Protein AF-V4LG64-F1 (afdb_monomer_lite)

Sequence (160 aa):
TCWACSVVRSVQALYNISIPVVREQRELSVQHLVNNVTFDKKDGITNTKKAFNYIKNHGVCSSDQCKQQSNVVHQSSCRHGNERIYESVPDSLPSRGFHAVLLIGYGNHNGRPYWVVQNSWGSGWGFEGGFGYIYRQTKRGRRSVFTEVHYPTKKKRDRA

Secondary structure (DSSP, 8-state):
-HHHHHHHHHHHHHHHTT---GGG---B-HHHHHHHSPPPTT-HHHHHHHHHHHHHHH---BTTTSPPPTT----------TT-EE---TT----S-----EEEEEEEETTEEEEEEE-SS-TTSTBTTTEEEEE---STTSPPS-S-------PPPP--

pLDDT: mean 80.42, std 16.02, range [34.91, 95.44]

Foldseek 3Di:
DQLLVQLQVLVQCVVCVPPPDPVPRFAFDSVQLVVPQDDDQVDSPVSNVSSLVCCVVPNTDTCVVPPDDPPPQQQPQDDDDADDAAEDDLPDPPPDGDGHWHFDAWDDDPNFTWTKTFGDNFQNDYHPTGIHTYGDDPDPPDDDPDPDDDHDDDDDPDDD

Radius of gyration: 17.03 Å; chains: 1; bounding box: 44×39×47 Å

Structure (mmCIF, N/CA/C/O backbone):
data_AF-V4LG64-F1
#
_entry.id   AF-V4LG64-F1
#
loop_
_atom_site.group_PDB
_atom_site.id
_atom_site.type_symbol
_atom_site.label_atom_id
_atom_site.label_alt_id
_atom_site.label_comp_id
_atom_site.label_asym_id
_atom_site.label_entity_id
_atom_site.label_seq_id
_atom_site.pdbx_PDB_ins_code
_atom_site.Cartn_x
_atom_site.Cartn_y
_atom_site.Cartn_z
_atom_site.occupancy
_atom_site.B_iso_or_equiv
_atom_site.auth_seq_id
_atom_site.auth_comp_id
_atom_site.auth_asym_id
_atom_site.auth_atom_id
_atom_site.pdbx_PDB_model_num
ATOM 1 N N . THR A 1 1 ? 3.747 11.404 1.778 1.00 76.38 1 THR A N 1
ATOM 2 C CA . THR A 1 1 ? 3.024 10.471 2.678 1.00 76.38 1 THR A CA 1
ATOM 3 C C . THR A 1 1 ? 2.766 9.097 2.050 1.00 76.38 1 THR A C 1
ATOM 5 O O . THR A 1 1 ? 1.921 8.360 2.542 1.00 76.38 1 THR A O 1
ATOM 8 N N . CYS A 1 2 ? 3.516 8.680 1.020 1.00 84.00 2 CYS A N 1
ATOM 9 C CA . CYS A 1 2 ? 3.281 7.415 0.307 1.00 84.00 2 CYS A CA 1
ATOM 10 C C . CYS A 1 2 ? 3.348 6.160 1.201 1.00 84.00 2 CYS A C 1
ATOM 12 O O . CYS A 1 2 ? 2.562 5.230 1.014 1.00 84.00 2 CYS A O 1
ATOM 14 N N . TRP A 1 3 ? 4.221 6.174 2.215 1.00 87.25 3 TRP A N 1
ATOM 15 C CA . TRP A 1 3 ? 4.321 5.136 3.247 1.00 87.25 3 TRP A CA 1
ATOM 16 C C . TRP A 1 3 ? 2.983 4.915 3.971 1.00 87.25 3 TRP A C 1
ATOM 18 O O . TRP A 1 3 ? 2.506 3.787 4.050 1.00 87.25 3 TRP A O 1
ATOM 28 N N . ALA A 1 4 ? 2.336 5.992 4.428 1.00 87.81 4 ALA A N 1
ATOM 29 C CA . ALA A 1 4 ? 1.085 5.919 5.173 1.00 87.81 4 ALA A CA 1
ATOM 30 C C . ALA A 1 4 ? -0.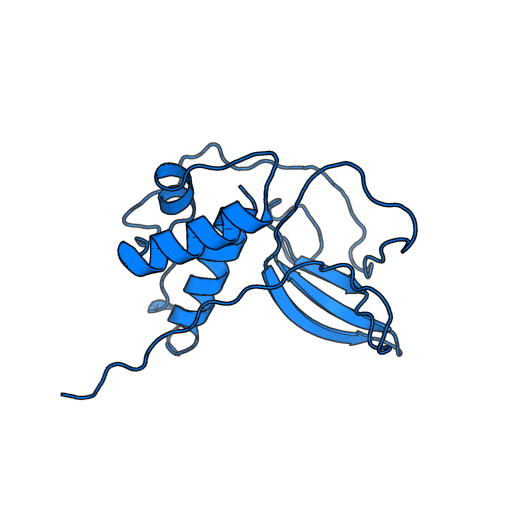062 5.450 4.274 1.00 87.81 4 ALA A C 1
ATOM 32 O O . ALA A 1 4 ? -0.824 4.572 4.666 1.00 87.81 4 ALA A O 1
ATOM 33 N N . CYS A 1 5 ? -0.140 5.975 3.043 1.00 88.75 5 CYS A N 1
ATOM 34 C CA . CYS A 1 5 ? -1.141 5.549 2.066 1.00 88.75 5 CYS A CA 1
ATOM 35 C C . CYS A 1 5 ? -1.046 4.047 1.778 1.00 88.75 5 CYS A C 1
ATOM 37 O O . CYS A 1 5 ? -2.057 3.353 1.815 1.00 88.75 5 CYS A O 1
ATOM 39 N N . SER A 1 6 ? 0.162 3.543 1.510 1.00 90.94 6 SER A N 1
ATOM 40 C CA . SER A 1 6 ? 0.373 2.135 1.154 1.00 90.94 6 SER A CA 1
ATOM 41 C C . SER A 1 6 ? 0.047 1.206 2.324 1.00 90.94 6 SER A C 1
ATOM 43 O O . SER A 1 6 ? -0.668 0.221 2.148 1.00 90.94 6 SER A O 1
ATOM 45 N N . VAL A 1 7 ? 0.494 1.552 3.537 1.00 92.94 7 VAL A N 1
ATOM 46 C CA . VAL A 1 7 ? 0.213 0.759 4.741 1.00 92.94 7 VAL A CA 1
ATOM 47 C C . VAL A 1 7 ? -1.281 0.747 5.056 1.00 92.94 7 VAL A C 1
ATOM 49 O O . VAL A 1 7 ? -1.865 -0.331 5.154 1.00 92.94 7 VAL A O 1
ATOM 52 N N . VAL A 1 8 ? -1.926 1.913 5.154 1.00 92.50 8 VAL A N 1
ATOM 53 C CA . VAL A 1 8 ? -3.353 1.998 5.509 1.00 92.50 8 VAL A CA 1
ATOM 54 C C . VAL A 1 8 ? -4.224 1.299 4.473 1.00 92.50 8 VAL A C 1
ATOM 56 O O . VAL A 1 8 ? -5.083 0.509 4.855 1.00 92.50 8 VAL A O 1
ATOM 59 N N . ARG A 1 9 ? -3.963 1.490 3.173 1.00 92.69 9 ARG A N 1
ATOM 60 C CA . ARG A 1 9 ? -4.733 0.812 2.119 1.00 92.69 9 ARG A CA 1
ATOM 61 C C . ARG A 1 9 ? -4.527 -0.701 2.120 1.00 92.69 9 ARG A C 1
ATOM 63 O O . ARG A 1 9 ? -5.485 -1.427 1.887 1.00 92.69 9 ARG A O 1
ATOM 70 N N . SER A 1 10 ? -3.327 -1.194 2.443 1.00 94.81 10 SER A N 1
ATOM 71 C CA . SER A 1 10 ? -3.103 -2.642 2.589 1.00 94.81 10 SER A CA 1
ATOM 72 C C . SER A 1 10 ? -3.900 -3.238 3.758 1.00 94.81 10 SER A C 1
ATOM 74 O O . SER A 1 10 ? -4.485 -4.314 3.632 1.00 94.81 10 SER A O 1
ATOM 76 N N . VAL A 1 11 ? -3.983 -2.518 4.884 1.00 94.56 11 VAL A N 1
ATOM 77 C CA . VAL A 1 11 ? -4.773 -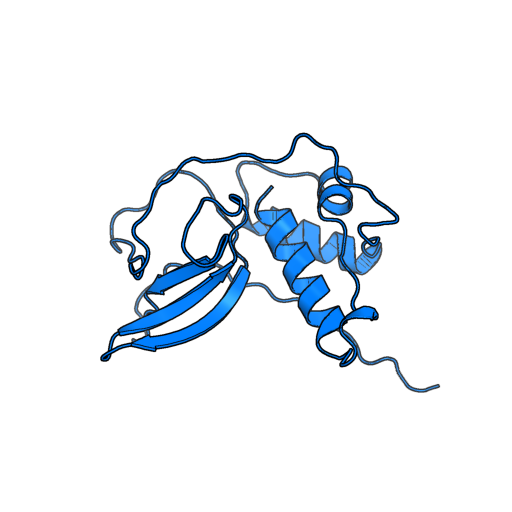2.925 6.055 1.00 94.56 11 VAL A CA 1
ATOM 78 C C . VAL A 1 11 ? -6.266 -2.845 5.751 1.00 94.56 11 VAL A C 1
ATOM 80 O O . VAL A 1 11 ? -7.002 -3.766 6.094 1.00 94.56 11 VAL A O 1
ATOM 83 N N . GLN A 1 12 ? -6.705 -1.792 5.061 1.00 94.06 12 GLN A N 1
ATOM 84 C CA . GLN A 1 12 ? -8.080 -1.635 4.600 1.00 94.06 12 GLN A CA 1
ATOM 85 C C . GLN A 1 12 ? -8.491 -2.777 3.675 1.00 94.06 12 GLN A C 1
ATOM 87 O O . GLN A 1 12 ? -9.539 -3.379 3.888 1.00 94.06 12 GLN A O 1
ATOM 92 N N . ALA A 1 13 ? -7.654 -3.116 2.692 1.00 93.31 13 ALA A N 1
ATOM 93 C CA . ALA A 1 13 ? -7.902 -4.234 1.792 1.00 93.31 13 ALA A CA 1
ATOM 94 C C . ALA A 1 13 ? -8.057 -5.540 2.581 1.00 93.31 13 ALA A C 1
ATOM 96 O O . ALA A 1 13 ? -9.054 -6.233 2.420 1.00 93.31 13 ALA A O 1
ATOM 97 N N . LEU A 1 14 ? -7.137 -5.836 3.505 1.00 93.56 14 LEU A N 1
ATOM 98 C CA . LEU A 1 14 ? -7.227 -7.022 4.360 1.00 93.56 14 LEU A CA 1
ATOM 99 C C . LEU A 1 14 ? -8.466 -7.023 5.270 1.00 93.56 14 LEU A C 1
ATOM 101 O O . LEU A 1 14 ? -9.011 -8.082 5.577 1.00 93.56 14 LEU A O 1
ATOM 105 N N . TYR A 1 15 ? -8.903 -5.860 5.745 1.00 91.12 15 TYR A N 1
ATOM 106 C CA . TYR A 1 15 ? -10.104 -5.745 6.566 1.00 91.12 15 TYR A CA 1
ATOM 107 C C . TYR A 1 15 ? -11.373 -5.990 5.736 1.00 91.12 15 TYR A C 1
ATOM 109 O O . TYR A 1 15 ? -12.235 -6.768 6.147 1.00 91.12 15 TYR A O 1
ATOM 117 N N . ASN A 1 16 ? -11.445 -5.379 4.552 1.00 93.81 16 ASN A N 1
ATOM 118 C CA . ASN A 1 16 ? -12.603 -5.415 3.664 1.00 93.81 16 ASN A CA 1
ATOM 119 C C . ASN A 1 16 ? -12.695 -6.701 2.829 1.00 93.81 16 ASN A C 1
ATOM 121 O O . ASN A 1 16 ? -13.791 -7.038 2.397 1.00 93.81 16 ASN A O 1
ATOM 125 N N . ILE A 1 17 ? -11.604 -7.455 2.632 1.00 91.31 17 ILE A N 1
ATOM 126 C CA . ILE A 1 17 ? -11.604 -8.667 1.786 1.00 91.31 17 ILE A CA 1
ATOM 127 C C . ILE A 1 17 ? -12.589 -9.739 2.272 1.00 91.31 17 ILE A C 1
ATOM 129 O O . ILE A 1 17 ? -13.078 -10.537 1.481 1.00 91.31 17 ILE A O 1
ATOM 133 N N . SER A 1 18 ? -12.899 -9.755 3.572 1.00 87.38 18 SER A N 1
ATOM 134 C CA . SER A 1 18 ? -13.887 -10.664 4.162 1.00 87.38 18 SER A CA 1
ATOM 135 C C . SER A 1 18 ? -15.310 -10.091 4.218 1.00 87.38 18 SER A C 1
ATOM 137 O O . SER A 1 18 ? -16.190 -10.751 4.761 1.00 87.38 18 SER A O 1
ATOM 139 N N . ILE A 1 19 ? -15.535 -8.865 3.733 1.00 90.94 19 ILE A N 1
ATOM 140 C CA . ILE A 1 19 ? -16.817 -8.151 3.799 1.00 90.94 19 ILE A CA 1
ATOM 141 C C . ILE A 1 19 ? -17.404 -8.078 2.380 1.00 90.94 19 ILE A C 1
ATOM 143 O O . ILE A 1 19 ? -16.969 -7.243 1.579 1.00 90.94 19 ILE A O 1
ATOM 147 N N . PRO A 1 20 ? -18.383 -8.939 2.043 1.00 90.94 20 PRO A N 1
ATOM 148 C CA . PRO A 1 20 ? -18.912 -9.030 0.682 1.00 90.94 20 PRO A CA 1
ATOM 149 C C . PRO A 1 20 ? -19.797 -7.834 0.305 1.00 90.94 20 PRO A C 1
ATOM 151 O O . PRO A 1 20 ? -19.925 -7.496 -0.868 1.00 90.94 20 PRO A O 1
ATOM 154 N N . VAL A 1 21 ? -20.410 -7.179 1.293 1.00 92.75 21 VAL A N 1
ATOM 155 C CA . VAL A 1 21 ? -21.325 -6.058 1.075 1.00 92.75 21 VAL A CA 1
ATOM 156 C C . VAL A 1 21 ? -20.527 -4.752 1.022 1.00 92.75 21 VAL A C 1
ATOM 158 O O . VAL A 1 21 ? -20.053 -4.265 2.043 1.00 92.75 21 VAL A O 1
ATOM 161 N N . VAL A 1 22 ? -20.405 -4.150 -0.166 1.00 89.19 22 VAL A N 1
ATOM 162 C CA . VAL A 1 22 ? -19.572 -2.947 -0.400 1.00 89.19 22 VAL A CA 1
ATOM 163 C C . VAL A 1 22 ? -19.935 -1.783 0.527 1.00 89.19 22 VAL A C 1
ATOM 165 O O . VAL A 1 22 ? -19.049 -1.150 1.085 1.00 89.19 22 VAL A O 1
ATOM 168 N N . ARG A 1 23 ? -21.228 -1.528 0.769 1.00 89.44 23 ARG A N 1
ATOM 169 C CA . ARG A 1 23 ? -21.678 -0.459 1.688 1.00 89.44 23 ARG A CA 1
ATOM 170 C C . ARG A 1 23 ? -21.272 -0.676 3.155 1.00 89.44 23 ARG A C 1
ATOM 172 O O . ARG A 1 23 ? -21.360 0.252 3.949 1.00 89.44 23 ARG A O 1
ATOM 179 N N . GLU A 1 24 ? -20.878 -1.895 3.523 1.00 90.31 24 GLU A N 1
ATOM 180 C CA . GLU A 1 24 ? -20.395 -2.242 4.867 1.00 90.31 24 GLU A CA 1
ATOM 181 C C . GLU A 1 24 ? -18.865 -2.194 4.962 1.00 90.31 24 GLU A C 1
ATOM 183 O O . GLU A 1 24 ? -18.312 -2.233 6.065 1.00 90.31 24 GLU A O 1
ATOM 188 N N . GLN A 1 25 ? -18.174 -2.085 3.823 1.00 91.94 25 GLN A N 1
ATOM 189 C CA . GLN A 1 25 ? -16.735 -1.874 3.797 1.00 91.94 25 GLN A CA 1
ATOM 190 C C . GLN A 1 25 ? -16.391 -0.517 4.410 1.00 91.94 25 GLN A C 1
ATOM 192 O O . GLN A 1 25 ? -17.146 0.453 4.328 1.00 91.94 25 GLN A O 1
ATOM 197 N N . ARG A 1 26 ? -15.233 -0.457 5.066 1.00 91.25 26 ARG A N 1
ATOM 198 C CA . ARG A 1 26 ? -14.782 0.738 5.780 1.00 91.25 26 ARG A CA 1
ATOM 199 C C . ARG A 1 26 ? -13.626 1.391 5.044 1.00 91.25 26 ARG A C 1
ATOM 201 O O . ARG A 1 26 ? -12.704 0.705 4.603 1.00 91.25 26 ARG A O 1
ATOM 208 N N . GLU A 1 27 ? -13.674 2.715 4.970 1.00 91.56 27 GLU A N 1
ATOM 209 C CA . GLU A 1 27 ? -12.545 3.543 4.556 1.00 91.56 27 GLU A CA 1
ATOM 210 C C . GLU A 1 27 ? -11.733 3.916 5.801 1.00 91.56 27 GLU A C 1
ATOM 212 O O . GLU A 1 27 ? -12.289 4.410 6.785 1.00 91.56 27 GLU A O 1
ATOM 217 N N . LEU A 1 28 ? -10.425 3.671 5.777 1.00 91.00 28 LEU A N 1
ATOM 218 C CA . LEU A 1 28 ? -9.511 3.920 6.889 1.00 91.00 28 LEU A CA 1
ATOM 219 C C . LEU A 1 28 ? -8.747 5.231 6.692 1.00 91.00 28 LEU A C 1
ATOM 221 O O . LEU A 1 28 ? -8.324 5.575 5.587 1.00 91.00 28 LEU A O 1
ATOM 225 N N . SER A 1 29 ? -8.516 5.957 7.786 1.00 90.00 29 SER A N 1
ATOM 226 C CA . SER A 1 29 ? -7.881 7.270 7.722 1.00 90.00 29 SER A CA 1
ATOM 227 C C . SER A 1 29 ? -6.365 7.173 7.562 1.00 90.00 29 SER A C 1
ATOM 229 O O . SER A 1 29 ? -5.633 6.804 8.483 1.00 90.00 29 SER A O 1
ATOM 231 N N . VAL A 1 30 ? -5.866 7.607 6.403 1.00 89.50 30 VAL A N 1
ATOM 232 C CA . VAL A 1 30 ? -4.427 7.840 6.188 1.00 89.50 30 VAL A CA 1
ATOM 233 C C . VAL A 1 30 ? -3.901 8.933 7.122 1.00 89.50 30 VAL A C 1
ATOM 235 O O . VAL A 1 30 ? -2.797 8.813 7.654 1.00 89.50 30 VAL A O 1
ATOM 238 N N . GLN A 1 31 ? -4.692 9.988 7.347 1.00 85.38 31 GLN A N 1
ATOM 239 C CA . GLN A 1 31 ? -4.278 11.137 8.152 1.00 85.38 31 GLN A CA 1
ATOM 240 C C . GLN A 1 31 ? -4.015 10.747 9.607 1.00 85.38 31 GLN A C 1
ATOM 242 O O . GLN A 1 31 ? -3.076 11.253 10.215 1.00 85.38 31 GLN A O 1
ATOM 247 N N . HIS A 1 32 ? -4.790 9.807 10.148 1.00 88.50 32 HIS A N 1
ATOM 248 C CA . HIS A 1 32 ? -4.565 9.297 11.495 1.00 88.50 32 HIS A CA 1
ATOM 249 C C . HIS A 1 32 ? -3.152 8.742 11.675 1.00 88.50 32 HIS A C 1
ATOM 251 O O . HIS A 1 32 ? -2.474 9.064 12.648 1.00 88.50 32 HIS A O 1
ATOM 257 N N . LEU A 1 33 ? -2.681 7.959 10.706 1.00 89.50 33 LEU A N 1
ATOM 258 C CA . LEU A 1 33 ? -1.341 7.396 10.751 1.00 89.50 33 LEU A CA 1
ATOM 259 C C . LEU A 1 33 ? -0.267 8.477 10.554 1.00 89.50 33 LEU A C 1
ATOM 261 O O . LEU A 1 33 ? 0.746 8.458 11.247 1.00 89.50 33 LEU A O 1
ATOM 265 N N . VAL A 1 34 ? -0.504 9.443 9.658 1.00 88.19 34 VAL A N 1
ATOM 266 C CA . VAL A 1 34 ? 0.390 10.599 9.446 1.00 88.19 34 VAL A CA 1
ATOM 267 C C . VAL A 1 34 ? 0.564 11.422 10.725 1.00 88.19 34 VAL A C 1
ATOM 269 O O . VAL A 1 34 ? 1.671 11.871 11.003 1.00 88.19 34 VAL A O 1
ATOM 272 N N . ASN A 1 35 ? -0.501 11.591 11.510 1.00 87.62 35 ASN A N 1
ATOM 273 C CA . ASN A 1 35 ? -0.465 12.369 12.748 1.00 87.62 35 ASN A CA 1
ATOM 274 C C . ASN A 1 35 ? 0.259 11.648 13.892 1.00 87.62 35 ASN A C 1
ATOM 276 O O . ASN A 1 35 ? 0.813 12.309 14.764 1.00 87.62 35 ASN A O 1
ATOM 280 N N . ASN A 1 36 ? 0.243 10.312 13.908 1.00 90.81 36 ASN A N 1
ATOM 281 C CA . ASN A 1 36 ? 0.680 9.532 15.069 1.00 90.81 36 ASN A CA 1
ATOM 282 C C . ASN A 1 36 ? 1.983 8.747 14.868 1.00 90.81 36 ASN A C 1
ATOM 284 O O . ASN A 1 36 ? 2.526 8.209 15.831 1.00 90.81 36 ASN A O 1
ATOM 288 N N . VAL A 1 37 ? 2.503 8.655 13.641 1.00 90.69 37 VAL A N 1
ATOM 289 C CA . VAL A 1 37 ? 3.751 7.936 13.356 1.00 90.69 37 VAL A CA 1
ATOM 290 C C . VAL A 1 37 ? 4.808 8.900 12.843 1.00 90.69 37 VAL A C 1
ATOM 292 O O . VAL A 1 37 ? 4.663 9.521 11.791 1.00 90.69 37 VAL A O 1
ATOM 295 N N . THR A 1 38 ? 5.917 8.982 13.576 1.00 89.06 38 THR A N 1
ATOM 296 C CA . THR A 1 38 ? 7.070 9.797 13.192 1.00 89.06 38 THR A CA 1
ATOM 297 C C . THR A 1 38 ? 7.709 9.264 11.912 1.00 89.06 38 THR A C 1
ATOM 299 O O . THR A 1 38 ? 8.101 8.097 11.834 1.00 89.06 38 THR A O 1
ATOM 302 N N . PHE A 1 39 ? 7.857 10.148 10.926 1.00 82.62 39 PHE A N 1
ATOM 303 C CA . PHE A 1 39 ? 8.433 9.846 9.621 1.00 82.62 39 PHE A CA 1
ATOM 304 C C . PHE A 1 39 ? 9.892 10.301 9.525 1.00 82.62 39 PHE A C 1
ATOM 306 O O . PHE A 1 39 ? 10.197 11.473 9.744 1.00 82.62 39 PHE A O 1
ATOM 313 N N . ASP A 1 40 ? 10.777 9.392 9.120 1.00 84.62 40 ASP A N 1
ATOM 314 C CA . ASP A 1 40 ? 12.165 9.699 8.774 1.00 84.62 40 ASP A CA 1
ATOM 315 C C . ASP A 1 40 ? 12.339 9.814 7.251 1.00 84.62 40 ASP A C 1
ATOM 317 O O . ASP A 1 40 ? 12.174 8.843 6.515 1.00 84.62 40 ASP A O 1
ATOM 321 N N . LYS A 1 41 ? 12.726 10.991 6.752 1.00 78.50 41 LYS A N 1
ATOM 322 C CA . LYS A 1 41 ? 12.935 11.230 5.312 1.00 78.50 41 LYS A CA 1
ATOM 323 C C . LYS A 1 41 ? 14.043 10.363 4.695 1.00 78.50 41 LYS A C 1
ATOM 325 O O . LYS A 1 41 ? 14.068 10.229 3.473 1.00 78.50 41 LYS A O 1
ATOM 330 N N . LYS A 1 42 ? 14.952 9.808 5.501 1.00 80.31 42 LYS A N 1
ATOM 331 C CA . LYS A 1 42 ? 16.102 9.015 5.042 1.00 80.31 42 LYS A CA 1
ATOM 332 C C . LYS A 1 42 ? 15.840 7.507 5.039 1.00 80.31 42 LYS A C 1
ATOM 334 O O . LYS A 1 42 ? 16.559 6.789 4.353 1.00 80.31 42 LYS A O 1
ATOM 339 N N . ASP A 1 43 ? 14.811 7.032 5.742 1.00 82.06 43 ASP A N 1
ATOM 340 C CA . ASP A 1 43 ? 14.578 5.597 5.948 1.00 82.06 43 ASP A CA 1
ATOM 341 C C . ASP A 1 43 ? 13.115 5.187 5.706 1.00 82.06 43 ASP A C 1
ATOM 343 O O . ASP A 1 43 ? 12.298 5.037 6.618 1.00 82.06 43 ASP A O 1
ATOM 347 N N . GLY A 1 44 ? 12.772 4.975 4.433 1.00 76.00 44 GLY A N 1
ATOM 348 C CA . GLY A 1 44 ? 11.427 4.552 4.034 1.00 76.00 44 GLY A CA 1
ATOM 349 C C . GLY A 1 44 ? 11.035 3.151 4.520 1.00 76.00 44 GLY A C 1
ATOM 350 O O . GLY A 1 44 ? 9.855 2.904 4.790 1.00 76.00 44 GLY A O 1
ATOM 351 N N . ILE A 1 45 ? 12.007 2.246 4.666 1.00 81.31 45 ILE A N 1
ATOM 352 C CA . ILE A 1 45 ? 11.766 0.854 5.070 1.00 81.31 45 ILE A CA 1
ATOM 353 C C . ILE A 1 45 ? 11.344 0.823 6.538 1.00 81.31 45 ILE A C 1
ATOM 355 O O . ILE A 1 45 ? 10.292 0.275 6.884 1.00 81.31 45 ILE A O 1
ATOM 359 N N . THR A 1 46 ? 12.110 1.477 7.411 1.00 86.44 46 THR A N 1
ATOM 360 C CA . THR A 1 46 ? 11.788 1.548 8.838 1.00 86.44 46 THR A CA 1
ATOM 361 C C . THR A 1 46 ? 10.487 2.305 9.081 1.00 86.44 46 THR A C 1
ATOM 363 O O . THR A 1 46 ? 9.710 1.900 9.946 1.00 86.44 46 THR A O 1
ATOM 366 N N . ASN A 1 47 ? 10.171 3.339 8.293 1.00 85.94 47 ASN A N 1
ATOM 367 C CA . ASN A 1 47 ? 8.875 4.022 8.392 1.00 85.94 47 ASN A CA 1
ATOM 368 C C . ASN A 1 47 ? 7.690 3.082 8.144 1.00 85.94 47 ASN A C 1
ATOM 370 O O . ASN A 1 47 ? 6.703 3.125 8.877 1.00 85.94 47 ASN A O 1
ATOM 374 N N . THR A 1 48 ? 7.798 2.197 7.150 1.00 87.06 48 THR A N 1
ATOM 375 C CA . THR A 1 48 ? 6.756 1.203 6.851 1.00 87.06 48 THR A CA 1
ATOM 376 C C . THR A 1 48 ? 6.578 0.227 8.019 1.00 87.06 48 THR A C 1
ATOM 378 O O . THR A 1 48 ? 5.454 -0.061 8.431 1.00 87.06 48 THR A O 1
ATOM 381 N N . LYS A 1 49 ? 7.681 -0.221 8.633 1.00 90.19 49 LYS A N 1
ATOM 382 C CA . LYS A 1 49 ? 7.646 -1.088 9.825 1.00 90.19 49 LYS A CA 1
ATOM 383 C C . LYS A 1 49 ? 7.034 -0.383 11.040 1.00 90.19 49 LYS A C 1
ATOM 385 O O . LYS A 1 49 ? 6.184 -0.965 11.713 1.00 90.19 49 LYS A O 1
ATOM 390 N N . LYS A 1 50 ? 7.418 0.873 11.301 1.00 92.88 50 LYS A N 1
ATOM 391 C CA . LYS A 1 50 ? 6.845 1.710 12.372 1.00 92.88 50 LYS A CA 1
ATOM 392 C C . LYS A 1 50 ? 5.336 1.858 12.207 1.00 92.88 50 LYS A C 1
ATOM 394 O O . LYS A 1 50 ? 4.601 1.678 13.171 1.00 92.88 50 LYS A O 1
ATOM 399 N N . ALA A 1 51 ? 4.882 2.108 10.982 1.00 93.00 51 ALA A N 1
ATOM 400 C CA . ALA A 1 51 ? 3.470 2.220 10.649 1.00 93.00 51 ALA A CA 1
ATOM 401 C C . ALA A 1 51 ? 2.682 0.934 10.946 1.00 93.00 51 ALA A C 1
ATOM 403 O O . ALA A 1 51 ? 1.671 0.987 11.647 1.00 93.00 51 ALA A O 1
ATOM 404 N N . PHE A 1 52 ? 3.157 -0.227 10.481 1.00 94.88 52 PHE A N 1
ATOM 405 C CA . PHE A 1 52 ? 2.509 -1.504 10.799 1.00 94.88 52 PHE A CA 1
ATOM 406 C C . PHE A 1 52 ? 2.504 -1.794 12.304 1.00 94.88 52 PHE A C 1
ATOM 408 O O . PHE A 1 52 ? 1.489 -2.243 12.835 1.00 94.88 52 PHE A O 1
ATOM 415 N N . ASN A 1 53 ? 3.607 -1.512 13.005 1.00 94.88 53 ASN A N 1
ATOM 416 C CA . ASN A 1 53 ? 3.683 -1.708 14.451 1.00 94.88 53 ASN A CA 1
ATOM 417 C C . ASN A 1 53 ? 2.723 -0.779 15.210 1.00 94.88 53 ASN A C 1
ATOM 419 O O . ASN A 1 53 ? 2.073 -1.208 16.159 1.00 94.88 53 ASN A O 1
ATOM 423 N N . TYR A 1 54 ? 2.584 0.472 14.770 1.00 95.44 54 TYR A N 1
ATOM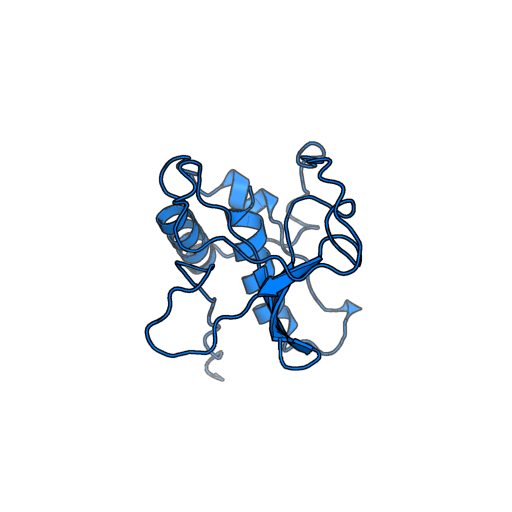 424 C CA . TYR A 1 54 ? 1.617 1.397 15.348 1.00 95.44 54 TYR A CA 1
ATOM 425 C C . TYR A 1 54 ? 0.190 0.857 15.209 1.00 95.44 54 TYR A C 1
ATOM 427 O O . TYR A 1 54 ? -0.499 0.726 16.219 1.00 95.44 54 TYR A O 1
ATOM 435 N N . ILE A 1 55 ? -0.216 0.462 13.994 1.00 94.94 55 ILE A N 1
ATOM 436 C CA . ILE A 1 55 ? -1.557 -0.089 13.731 1.00 94.94 55 ILE A CA 1
ATOM 437 C C . ILE A 1 55 ? -1.801 -1.364 14.540 1.00 94.94 55 ILE A C 1
ATOM 439 O O . ILE A 1 55 ? -2.895 -1.559 15.059 1.00 94.94 55 ILE A O 1
ATOM 443 N N . LYS A 1 56 ? -0.789 -2.225 14.688 1.00 94.00 56 LYS A N 1
ATOM 444 C CA . LYS A 1 56 ? -0.894 -3.438 15.506 1.00 94.00 56 LYS A CA 1
ATOM 445 C C . LYS A 1 56 ? -1.260 -3.128 16.963 1.00 94.00 56 LYS A C 1
ATOM 447 O O . LYS A 1 56 ? -2.034 -3.881 17.545 1.00 94.00 56 LYS A O 1
ATOM 452 N N . ASN A 1 57 ? -0.702 -2.061 17.537 1.00 94.75 57 ASN A N 1
ATOM 453 C CA . ASN A 1 57 ? -0.838 -1.757 18.965 1.00 94.75 57 ASN A CA 1
ATOM 454 C C . ASN A 1 57 ? -1.975 -0.769 19.280 1.00 94.75 57 ASN A C 1
ATOM 456 O O . ASN A 1 57 ? -2.530 -0.826 20.370 1.00 94.75 57 ASN A O 1
ATOM 460 N N . HIS A 1 58 ? -2.335 0.109 18.340 1.00 94.19 58 HIS A N 1
ATOM 461 C CA . HIS A 1 58 ? -3.307 1.194 18.561 1.00 94.19 58 HIS A CA 1
ATOM 462 C C . HIS A 1 58 ? -4.523 1.121 17.630 1.00 94.19 58 HIS A C 1
ATOM 464 O O . HIS A 1 58 ? -5.501 1.838 17.824 1.00 94.19 58 HIS A O 1
ATOM 470 N N . GLY A 1 59 ? -4.475 0.271 16.602 1.00 92.38 59 GLY A N 1
ATOM 471 C CA . GLY A 1 59 ? -5.457 0.267 15.527 1.00 92.38 59 GLY A CA 1
ATOM 472 C C . GLY A 1 59 ? -5.325 1.473 14.594 1.00 92.38 59 GLY A C 1
ATOM 473 O O . GLY A 1 59 ? -4.337 2.209 14.586 1.00 92.38 59 GLY A O 1
ATOM 474 N N . VAL A 1 60 ? -6.340 1.653 13.755 1.00 92.44 60 VAL A N 1
ATOM 475 C CA . VAL A 1 60 ? -6.486 2.800 12.858 1.00 92.44 60 VAL A CA 1
ATOM 476 C C . VAL A 1 60 ? -7.968 3.152 12.782 1.00 92.44 60 VAL A C 1
ATOM 478 O O . VAL A 1 60 ? -8.803 2.265 12.618 1.00 92.44 60 VAL A O 1
ATOM 481 N N . CYS A 1 61 ? -8.302 4.430 12.951 1.00 91.00 61 CYS A N 1
ATOM 482 C CA . CYS A 1 61 ? -9.681 4.899 12.851 1.00 91.00 61 CYS A CA 1
ATOM 483 C C . CYS A 1 61 ? -10.149 4.954 11.395 1.00 91.00 61 CYS A C 1
ATOM 485 O O . CYS A 1 61 ? -9.356 5.041 10.447 1.00 91.00 61 CYS A O 1
ATOM 487 N N . SER A 1 62 ? -11.466 4.937 11.233 1.00 89.12 62 SER A N 1
ATOM 488 C CA . SER A 1 62 ? -12.105 5.150 9.945 1.00 89.12 62 SER A CA 1
ATOM 489 C C . SER A 1 62 ? -12.011 6.617 9.505 1.00 89.12 62 SER A C 1
ATOM 491 O O . SER A 1 62 ? -11.782 7.530 10.305 1.00 89.12 62 SER A O 1
ATOM 493 N N . SER A 1 63 ? -12.155 6.858 8.206 1.00 86.56 63 SER A N 1
ATOM 494 C CA . SER A 1 63 ? -12.054 8.198 7.616 1.00 86.56 63 SER A CA 1
ATOM 495 C C . SER A 1 63 ? -13.160 9.159 8.070 1.00 86.56 63 SER A C 1
ATOM 497 O O . SER A 1 63 ? -12.932 10.366 8.099 1.00 86.56 63 SER A O 1
ATOM 499 N N . ASP A 1 64 ? -14.329 8.653 8.467 1.00 85.56 64 ASP A N 1
ATOM 500 C CA . ASP A 1 64 ? -15.410 9.448 9.064 1.00 85.56 64 ASP A CA 1
ATOM 501 C C . ASP A 1 64 ? -15.078 9.924 10.488 1.00 85.56 64 ASP A C 1
ATOM 503 O O . ASP A 1 64 ? -15.422 11.049 10.851 1.00 85.56 64 ASP A O 1
ATOM 507 N N . GLN A 1 65 ? -14.348 9.115 11.261 1.00 85.31 65 GLN A N 1
ATOM 508 C CA . GLN A 1 65 ? -13.896 9.461 12.613 1.00 85.31 65 GLN A CA 1
ATOM 509 C C . GLN A 1 65 ? -12.674 10.388 12.597 1.00 85.31 65 GLN A C 1
ATOM 511 O O . GLN A 1 65 ? -12.556 11.288 13.425 1.00 85.31 65 GLN A O 1
ATOM 516 N N . CYS A 1 66 ? -11.770 10.188 11.638 1.00 84.81 66 CYS A N 1
ATOM 517 C CA . CYS A 1 66 ? -10.520 10.931 11.512 1.00 84.81 66 CYS A CA 1
ATOM 518 C C . CYS A 1 66 ? -10.419 11.569 10.127 1.00 84.81 66 CYS A C 1
ATOM 520 O O . CYS A 1 66 ? -9.766 11.032 9.223 1.00 84.81 66 CYS A O 1
ATOM 522 N N . LYS A 1 67 ? -11.068 12.725 9.965 1.00 74.94 67 LYS A N 1
ATOM 523 C CA . LYS A 1 67 ? -11.137 13.431 8.681 1.00 74.94 67 LYS A CA 1
ATOM 524 C C . LYS A 1 67 ? -9.743 13.772 8.150 1.00 74.94 67 LYS A C 1
ATOM 526 O O . LYS A 1 67 ? -8.866 14.220 8.890 1.00 74.94 67 LYS A O 1
ATOM 531 N N . GLN A 1 68 ? -9.555 13.579 6.846 1.00 66.19 68 GLN A N 1
ATOM 532 C CA . GLN A 1 68 ? -8.361 14.064 6.161 1.00 66.19 68 GLN A CA 1
ATOM 533 C C . GLN A 1 68 ? -8.326 15.593 6.212 1.00 66.19 68 GLN A C 1
ATOM 535 O O . GLN A 1 68 ? -9.341 16.252 5.988 1.00 66.19 68 GLN A O 1
ATOM 540 N N . GLN A 1 69 ? -7.157 16.162 6.499 1.00 60.09 69 GLN A N 1
ATOM 541 C CA . GLN A 1 69 ? -6.955 17.598 6.341 1.00 60.09 69 GLN A CA 1
ATOM 542 C C . GLN A 1 69 ? -6.871 17.906 4.840 1.00 60.09 69 GLN A C 1
ATOM 544 O O . GLN A 1 69 ? -6.207 17.188 4.093 1.00 60.09 69 GLN A O 1
ATOM 549 N N . SER A 1 70 ? -7.539 18.971 4.393 1.00 51.47 70 SER A N 1
ATOM 550 C CA . SER A 1 70 ? -7.780 19.316 2.980 1.00 51.47 70 SER A CA 1
ATOM 551 C C . SER A 1 70 ? -6.530 19.578 2.123 1.00 51.47 70 SER A C 1
ATOM 553 O O . SER A 1 70 ? -6.658 19.833 0.931 1.00 51.47 70 SER A O 1
ATOM 555 N N . ASN A 1 71 ? -5.321 19.505 2.686 1.00 46.44 71 ASN A N 1
ATOM 556 C CA . ASN A 1 71 ? -4.099 20.016 2.058 1.00 46.44 71 ASN A CA 1
ATOM 557 C C . ASN A 1 71 ? -3.075 18.937 1.663 1.00 46.44 71 ASN A C 1
ATOM 559 O O . ASN A 1 71 ? -1.920 19.263 1.405 1.00 46.44 71 ASN A O 1
ATOM 563 N N . VAL A 1 72 ? -3.458 17.658 1.578 1.00 46.75 72 VAL A N 1
ATOM 564 C CA . VAL A 1 72 ? -2.540 16.577 1.154 1.00 46.75 72 VAL A CA 1
ATOM 565 C C . VAL A 1 72 ? -2.917 16.019 -0.221 1.00 46.75 72 VAL A C 1
ATOM 567 O O . VAL A 1 72 ? -2.931 14.813 -0.445 1.00 46.75 72 VAL A O 1
ATOM 570 N N . VAL A 1 73 ? -3.195 16.902 -1.180 1.00 41.34 73 VAL A N 1
ATOM 571 C CA . VAL A 1 73 ? -3.119 16.558 -2.605 1.00 41.34 73 VAL A CA 1
ATOM 572 C C . VAL A 1 73 ? -1.827 17.159 -3.142 1.00 41.34 73 VAL A C 1
ATOM 574 O O . VAL A 1 73 ? -1.808 18.262 -3.678 1.00 41.34 73 VAL A O 1
ATOM 577 N N . HIS A 1 74 ? -0.713 16.436 -3.008 1.00 42.09 74 HIS A N 1
ATOM 578 C CA . HIS A 1 74 ? 0.418 16.697 -3.894 1.00 42.09 74 HIS A CA 1
ATOM 579 C C . HIS A 1 74 ? 0.034 16.162 -5.278 1.00 42.09 74 HIS A C 1
ATOM 581 O O . HIS A 1 74 ? 0.279 15.000 -5.595 1.00 42.09 74 HIS A O 1
ATOM 587 N N . GLN A 1 75 ? -0.607 17.012 -6.085 1.00 37.62 75 GLN A N 1
ATOM 588 C CA . GLN A 1 75 ? -0.676 16.845 -7.533 1.00 37.62 75 GLN A CA 1
ATOM 589 C C . GLN A 1 75 ? 0.755 16.966 -8.069 1.00 37.62 75 GLN A C 1
ATOM 591 O O . GLN A 1 75 ? 1.215 18.046 -8.428 1.00 37.62 75 GLN A O 1
ATOM 596 N N . SER A 1 76 ? 1.502 15.863 -8.100 1.00 39.81 76 SER A N 1
ATOM 597 C CA . SER A 1 76 ? 2.642 15.778 -9.007 1.00 39.81 76 SER A CA 1
ATOM 598 C C . SER A 1 76 ? 2.072 15.527 -10.397 1.00 39.81 76 SER A C 1
ATOM 600 O O . SER A 1 76 ? 1.638 14.418 -10.711 1.00 39.81 76 SER A O 1
ATOM 602 N N . SER A 1 77 ? 2.024 16.585 -11.204 1.00 36.16 77 SER A N 1
ATOM 603 C CA . SER A 1 77 ? 1.630 16.586 -12.612 1.00 36.16 77 SER A CA 1
ATOM 604 C C . SER A 1 77 ? 2.650 15.831 -13.466 1.00 36.16 77 SER A C 1
ATOM 606 O O . SER A 1 77 ? 3.366 16.401 -14.282 1.00 36.16 77 SER A O 1
ATOM 608 N N . CYS A 1 78 ? 2.724 14.514 -13.310 1.00 34.91 78 CYS A N 1
ATOM 609 C CA . CYS A 1 78 ? 3.465 13.684 -14.244 1.00 34.91 78 CYS A CA 1
ATOM 610 C C . CYS A 1 78 ? 2.472 13.086 -15.247 1.00 34.91 78 CYS A C 1
ATOM 612 O O . CYS A 1 78 ? 1.857 12.051 -14.986 1.00 34.91 78 CYS A O 1
ATOM 614 N N . ARG A 1 79 ? 2.291 13.779 -16.383 1.00 36.16 79 ARG A N 1
ATOM 615 C CA . ARG A 1 79 ? 1.560 13.259 -17.548 1.00 36.16 79 ARG A CA 1
ATOM 616 C C . ARG A 1 79 ? 2.304 12.031 -18.074 1.00 36.16 79 ARG A C 1
ATOM 618 O O . ARG A 1 79 ? 3.446 12.152 -18.511 1.00 36.16 79 ARG A O 1
ATOM 625 N N . HIS A 1 80 ? 1.662 10.870 -18.059 1.00 45.56 80 HIS A N 1
ATOM 626 C CA . HIS A 1 80 ? 2.210 9.646 -18.638 1.00 45.56 80 HIS A CA 1
ATOM 627 C C . HIS A 1 80 ? 1.164 8.990 -19.535 1.00 45.56 80 HIS A C 1
ATOM 629 O O . HIS A 1 80 ? -0.022 9.032 -19.228 1.00 45.56 80 HIS A O 1
ATOM 635 N N . GLY A 1 81 ? 1.608 8.422 -20.659 1.00 42.88 81 GLY A N 1
ATOM 636 C CA . GLY A 1 81 ? 0.720 7.782 -21.630 1.00 42.88 81 GLY A CA 1
ATOM 637 C C . GLY A 1 81 ? -0.033 6.589 -21.036 1.00 42.88 81 GLY A C 1
ATOM 638 O O . GLY A 1 81 ? 0.513 5.860 -20.210 1.00 42.88 81 GLY A O 1
ATOM 639 N N . ASN A 1 82 ? -1.264 6.388 -21.506 1.00 51.44 82 ASN A N 1
ATOM 640 C CA . ASN A 1 82 ? -2.267 5.485 -20.929 1.00 51.44 82 ASN A CA 1
ATOM 641 C C . ASN A 1 82 ? -1.922 3.977 -20.979 1.00 51.44 82 ASN A C 1
ATOM 643 O O . ASN A 1 82 ? -2.663 3.181 -20.417 1.00 51.44 82 ASN A O 1
ATOM 647 N N . GLU A 1 83 ? -0.811 3.564 -21.604 1.00 54.47 83 GLU A N 1
ATOM 648 C CA . GLU A 1 83 ? -0.540 2.147 -21.926 1.00 54.47 83 GLU A CA 1
ATOM 649 C C . GLU A 1 83 ? 0.918 1.697 -21.705 1.00 54.47 83 GLU A C 1
ATOM 651 O O . GLU A 1 83 ? 1.401 0.753 -22.332 1.00 54.47 83 GLU A O 1
ATOM 656 N N . ARG A 1 84 ? 1.682 2.360 -20.830 1.00 68.50 84 ARG A N 1
ATOM 657 C CA . ARG A 1 84 ? 3.090 1.983 -20.610 1.00 68.50 84 ARG A CA 1
ATOM 658 C C . ARG A 1 84 ? 3.260 1.066 -19.400 1.00 68.50 84 ARG A C 1
ATOM 660 O O . ARG A 1 84 ? 2.922 1.436 -18.279 1.00 68.50 84 ARG A O 1
ATOM 667 N N . ILE A 1 85 ? 3.862 -0.106 -19.628 1.00 74.56 85 ILE A N 1
ATOM 668 C CA . ILE A 1 85 ? 4.533 -0.873 -18.573 1.00 74.56 85 ILE A CA 1
ATOM 669 C C . ILE A 1 85 ? 5.826 -0.119 -18.238 1.00 74.56 85 ILE A C 1
ATOM 671 O O . ILE A 1 85 ? 6.723 -0.018 -19.074 1.00 74.56 85 ILE A O 1
ATOM 675 N N . TYR A 1 86 ? 5.908 0.443 -17.034 1.00 76.81 86 TYR A N 1
ATOM 676 C CA . TYR A 1 86 ? 7.099 1.125 -16.541 1.00 76.81 86 TYR A CA 1
ATOM 677 C C . TYR A 1 86 ? 8.206 0.101 -16.278 1.00 76.81 86 TYR A C 1
ATOM 679 O O . TYR A 1 86 ? 8.042 -0.811 -15.466 1.00 76.81 86 TYR A O 1
ATOM 687 N N . GLU A 1 87 ? 9.351 0.268 -16.934 1.00 73.44 87 GLU A N 1
ATOM 688 C CA . GLU A 1 87 ? 10.542 -0.554 -16.720 1.00 73.44 87 GLU A CA 1
ATOM 689 C C . GLU A 1 87 ? 11.654 0.336 -16.158 1.00 73.44 87 GLU A C 1
ATOM 691 O O . GLU A 1 87 ? 11.923 1.412 -16.693 1.00 73.44 87 GLU A O 1
ATOM 696 N N . SER A 1 88 ? 12.296 -0.076 -15.064 1.00 65.69 88 SER A N 1
ATOM 697 C CA . SER A 1 88 ? 13.507 0.602 -14.594 1.00 65.69 88 SER A CA 1
ATOM 698 C C . SER A 1 88 ? 14.719 0.081 -15.358 1.00 65.69 88 SER A C 1
ATOM 700 O O . SER A 1 88 ? 14.854 -1.133 -15.530 1.00 65.69 88 SER A O 1
ATOM 702 N N . VAL A 1 89 ? 15.656 0.961 -15.707 1.00 56.16 89 VAL A N 1
ATOM 703 C CA . VAL A 1 89 ? 16.992 0.546 -16.149 1.00 56.16 89 VAL A CA 1
ATOM 704 C C . VAL A 1 89 ? 17.715 -0.080 -14.941 1.00 56.16 89 VAL A C 1
ATOM 706 O O . VAL A 1 89 ? 17.865 0.604 -13.928 1.00 56.16 89 VAL A O 1
ATOM 709 N N . PRO A 1 90 ? 18.142 -1.360 -14.988 1.00 52.94 90 PRO A N 1
ATOM 710 C CA . PRO A 1 90 ? 18.686 -2.073 -13.821 1.00 52.94 90 PRO A CA 1
ATOM 711 C C . PRO A 1 90 ? 19.945 -1.446 -13.195 1.00 52.94 90 PRO A C 1
ATOM 713 O O . PRO A 1 90 ? 20.270 -1.747 -12.041 1.00 52.94 90 PRO A O 1
ATOM 716 N N . ASP A 1 91 ? 20.640 -0.585 -13.943 1.00 52.88 91 ASP A N 1
ATOM 717 C CA . ASP A 1 91 ? 21.996 -0.126 -13.620 1.00 52.88 91 ASP A CA 1
ATOM 718 C C . ASP A 1 91 ? 22.090 1.355 -13.235 1.00 52.88 91 ASP A C 1
ATOM 720 O O . ASP A 1 91 ? 23.130 1.801 -12.759 1.00 52.88 91 ASP A O 1
ATOM 724 N N . SER A 1 92 ? 21.000 2.119 -13.335 1.00 55.06 92 SER A N 1
ATOM 725 C CA . SER A 1 92 ? 20.940 3.448 -12.726 1.00 55.06 92 SER A CA 1
ATOM 726 C C . SER A 1 92 ? 20.346 3.316 -11.327 1.00 55.06 92 SER A C 1
ATOM 728 O O . SER A 1 92 ? 19.126 3.260 -11.182 1.00 55.06 92 SER A O 1
ATOM 730 N N . LEU A 1 93 ? 21.187 3.250 -10.291 1.00 48.22 93 LEU A N 1
ATOM 731 C CA . LEU A 1 93 ? 20.741 3.469 -8.911 1.00 48.22 93 LEU A CA 1
ATOM 732 C C . LEU A 1 93 ? 20.078 4.854 -8.854 1.00 48.22 93 LEU A C 1
ATOM 734 O O . LEU A 1 93 ? 20.783 5.854 -9.018 1.00 48.22 93 LEU A O 1
ATOM 738 N N . PRO A 1 94 ? 18.755 4.975 -8.643 1.00 51.94 94 PRO A N 1
ATOM 739 C CA . PRO A 1 94 ? 18.175 6.287 -8.465 1.00 51.94 94 PRO A CA 1
ATOM 740 C C . PRO A 1 94 ? 18.622 6.775 -7.090 1.00 51.94 94 PRO A C 1
ATOM 742 O O . PRO A 1 94 ? 18.187 6.281 -6.053 1.00 51.94 94 PRO A O 1
ATOM 745 N N . SER A 1 95 ? 19.518 7.756 -7.083 1.00 54.41 95 SER A N 1
ATOM 746 C CA . SER A 1 95 ? 20.110 8.362 -5.890 1.00 54.41 95 SER A CA 1
ATOM 747 C C . SER A 1 95 ? 19.123 9.167 -5.032 1.00 54.41 95 SER A C 1
ATOM 749 O O . SER A 1 95 ? 19.549 9.988 -4.223 1.00 54.41 95 SER A O 1
ATOM 751 N N . ARG A 1 96 ? 17.801 9.008 -5.188 1.00 53.81 96 ARG A N 1
ATOM 752 C CA . ARG A 1 96 ? 16.820 9.904 -4.558 1.00 53.81 96 ARG A CA 1
ATOM 753 C C . ARG A 1 96 ? 15.536 9.191 -4.130 1.00 53.81 96 ARG A C 1
ATOM 755 O O . ARG A 1 96 ? 14.530 9.228 -4.826 1.00 53.81 96 ARG A O 1
ATOM 762 N N . GLY A 1 97 ? 15.579 8.655 -2.910 1.00 60.59 97 GLY A N 1
ATOM 763 C CA . GLY A 1 97 ? 14.409 8.446 -2.052 1.00 60.59 97 GLY A CA 1
ATOM 764 C C . GLY A 1 97 ? 13.695 7.099 -2.184 1.00 60.59 97 GLY A C 1
ATOM 765 O O . GLY A 1 97 ? 13.651 6.481 -3.241 1.00 60.59 97 GLY A O 1
ATOM 766 N N . PHE A 1 98 ? 13.097 6.661 -1.077 1.00 72.38 98 PHE A N 1
ATOM 767 C CA . PHE A 1 98 ? 12.186 5.520 -1.040 1.00 72.38 98 PHE A CA 1
ATOM 768 C C . PHE A 1 98 ? 10.759 5.987 -1.354 1.00 72.38 98 PHE A C 1
ATOM 770 O O . PHE A 1 98 ? 10.250 6.903 -0.703 1.00 72.38 98 PHE A O 1
ATOM 777 N N . HIS A 1 99 ? 10.091 5.339 -2.311 1.00 84.94 99 HIS A N 1
ATOM 778 C CA . HIS A 1 99 ? 8.670 5.553 -2.603 1.00 84.94 99 HIS A CA 1
ATOM 779 C C . HI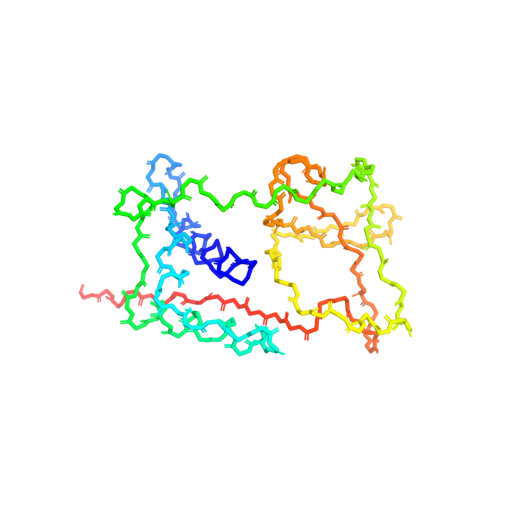S A 1 99 ? 7.895 4.253 -2.397 1.00 84.94 99 HIS A C 1
ATOM 781 O O . HIS A 1 99 ? 8.242 3.226 -2.975 1.00 84.94 99 HIS A O 1
ATOM 787 N N . ALA A 1 100 ? 6.855 4.296 -1.566 1.00 86.81 100 ALA A N 1
ATOM 788 C CA . ALA A 1 100 ? 5.982 3.155 -1.323 1.00 86.81 100 ALA A CA 1
ATOM 789 C C . ALA A 1 100 ? 4.744 3.233 -2.225 1.00 86.81 100 ALA A C 1
ATOM 791 O O . ALA A 1 100 ? 4.097 4.278 -2.311 1.00 86.81 100 ALA A O 1
ATOM 792 N N . VAL A 1 101 ? 4.403 2.117 -2.861 1.00 90.88 101 VAL A N 1
ATOM 793 C CA . VAL A 1 101 ? 3.164 1.935 -3.628 1.00 90.88 101 VAL A CA 1
ATOM 794 C C . VAL A 1 101 ? 2.445 0.685 -3.139 1.00 90.88 101 VAL A C 1
ATOM 796 O O . VAL A 1 101 ? 3.065 -0.195 -2.539 1.00 90.88 101 VAL A O 1
ATOM 799 N N . LEU A 1 102 ? 1.144 0.582 -3.411 1.00 92.50 102 LEU A N 1
ATOM 800 C CA . LEU A 1 102 ? 0.382 -0.625 -3.110 1.00 92.50 102 LEU A CA 1
ATOM 801 C C . LEU A 1 102 ? 0.394 -1.561 -4.320 1.00 92.50 102 LEU A C 1
ATOM 803 O O . LEU A 1 102 ? -0.079 -1.193 -5.392 1.00 92.50 102 LEU A O 1
ATOM 807 N N . LEU A 1 103 ? 0.903 -2.777 -4.139 1.00 93.75 103 LEU A N 1
ATOM 808 C CA . LEU A 1 103 ? 0.801 -3.849 -5.126 1.00 93.75 103 LEU A CA 1
ATOM 809 C C . LEU A 1 103 ? -0.591 -4.488 -5.029 1.00 93.75 103 LEU A C 1
ATOM 811 O O . LEU A 1 103 ? -0.951 -4.983 -3.963 1.00 93.75 103 LEU A O 1
ATOM 815 N N . ILE A 1 104 ? -1.366 -4.481 -6.114 1.00 93.62 104 ILE A N 1
ATOM 816 C CA . ILE A 1 104 ? -2.767 -4.952 -6.099 1.00 93.62 104 ILE A CA 1
ATOM 817 C C . ILE A 1 104 ? -3.033 -6.129 -7.036 1.00 93.62 104 ILE A C 1
ATOM 819 O O . ILE A 1 104 ? -4.100 -6.732 -6.986 1.00 93.62 104 ILE A O 1
ATOM 823 N N . GLY A 1 105 ? -2.077 -6.469 -7.897 1.00 93.94 105 GLY A N 1
ATOM 824 C CA . GLY A 1 105 ? -2.248 -7.554 -8.849 1.00 93.94 105 GLY A CA 1
ATOM 825 C C . GLY A 1 105 ? -1.043 -7.737 -9.752 1.00 93.94 105 GLY A C 1
ATOM 826 O O . GLY A 1 105 ? -0.012 -7.076 -9.611 1.00 93.94 105 GLY A O 1
ATOM 827 N N . TYR A 1 106 ? -1.180 -8.652 -10.699 1.00 95.06 106 TYR A N 1
ATOM 828 C CA . TYR A 1 106 ? -0.193 -8.911 -11.734 1.00 95.06 106 TYR A CA 1
ATOM 829 C C . TYR A 1 106 ? -0.877 -9.465 -12.978 1.00 95.06 106 TYR A C 1
ATOM 831 O O . TYR A 1 106 ? -1.998 -9.959 -12.913 1.00 95.06 106 TYR A O 1
ATOM 839 N N . GLY A 1 107 ? -0.167 -9.435 -14.098 1.00 94.06 107 GLY A N 1
ATOM 840 C CA . GLY A 1 107 ? -0.633 -10.027 -15.339 1.00 94.06 107 GLY A CA 1
ATOM 841 C C . GLY A 1 107 ? 0.507 -10.325 -16.297 1.00 94.06 107 GLY A C 1
ATOM 842 O O . GLY A 1 107 ? 1.692 -10.316 -15.936 1.00 94.06 107 GLY A O 1
ATOM 843 N N . ASN A 1 108 ? 0.127 -10.634 -17.527 1.00 93.12 108 ASN A N 1
ATOM 844 C CA . ASN A 1 108 ? 1.031 -10.811 -18.646 1.00 93.12 108 ASN A CA 1
ATOM 845 C C . ASN A 1 108 ? 0.320 -10.318 -19.903 1.00 93.12 108 ASN A C 1
ATOM 847 O O . ASN A 1 108 ? -0.782 -10.771 -20.197 1.00 93.12 108 ASN A O 1
ATOM 851 N N . HIS A 1 109 ? 0.945 -9.388 -20.617 1.00 89.31 109 HIS A N 1
ATOM 852 C CA . HIS A 1 109 ? 0.449 -8.906 -21.895 1.00 89.31 109 HIS A CA 1
ATOM 853 C C . HIS A 1 109 ? 1.484 -9.228 -22.971 1.00 89.31 109 HIS A C 1
ATOM 855 O O . HIS A 1 109 ? 2.608 -8.731 -22.910 1.00 89.31 109 HIS A O 1
ATOM 861 N N . ASN A 1 110 ? 1.126 -10.082 -23.934 1.00 90.25 110 ASN A N 1
ATOM 862 C CA . ASN A 1 110 ? 1.986 -10.469 -25.060 1.00 90.25 110 ASN A CA 1
ATOM 863 C C . ASN A 1 110 ? 3.396 -10.931 -24.639 1.00 90.25 110 ASN A C 1
ATOM 865 O O . ASN A 1 110 ? 4.408 -10.480 -25.171 1.00 90.25 110 ASN A O 1
ATOM 869 N N . GLY A 1 111 ? 3.474 -11.798 -23.626 1.00 89.62 111 GLY A N 1
ATOM 870 C CA . GLY A 1 111 ? 4.744 -12.314 -23.107 1.00 89.62 111 GLY A CA 1
ATOM 871 C C . GLY A 1 111 ? 5.498 -11.341 -22.194 1.00 89.62 111 GLY A C 1
ATOM 872 O O . GLY A 1 111 ? 6.571 -11.688 -21.699 1.00 89.62 111 GLY A O 1
ATOM 873 N N . ARG A 1 112 ? 4.947 -10.150 -21.924 1.00 90.31 112 ARG A N 1
ATOM 874 C CA . ARG A 1 112 ? 5.518 -9.152 -21.012 1.00 90.31 112 ARG A CA 1
ATOM 875 C C . ARG A 1 112 ? 4.787 -9.201 -19.665 1.00 90.31 112 ARG A C 1
ATOM 877 O O . ARG A 1 112 ? 3.690 -8.652 -19.535 1.00 90.31 112 ARG A O 1
ATOM 884 N N . PRO A 1 113 ? 5.356 -9.877 -18.650 1.00 92.81 113 PRO A N 1
ATOM 885 C CA . PRO A 1 113 ? 4.783 -9.908 -17.310 1.00 92.81 113 PRO A CA 1
ATOM 886 C C . PRO A 1 113 ? 4.852 -8.531 -16.636 1.00 92.81 113 PRO A C 1
ATOM 888 O O . PRO A 1 113 ? 5.867 -7.836 -16.713 1.00 92.81 113 PRO A O 1
ATOM 891 N N . TYR A 1 114 ? 3.799 -8.172 -15.904 1.00 92.38 114 TYR A N 1
ATOM 892 C CA . TYR A 1 114 ? 3.718 -6.910 -15.168 1.00 92.38 114 TYR A CA 1
ATOM 893 C C . TYR A 1 114 ? 3.071 -7.076 -13.792 1.00 92.38 114 TYR A C 1
ATOM 895 O O . TYR A 1 114 ? 2.324 -8.019 -13.530 1.00 92.38 114 TYR A O 1
ATOM 903 N N . TRP A 1 115 ? 3.374 -6.128 -12.918 1.00 93.69 115 TRP A N 1
ATOM 904 C CA . TRP A 1 115 ? 2.700 -5.835 -11.665 1.00 93.69 115 TRP A CA 1
ATOM 905 C C . TRP A 1 115 ? 1.675 -4.728 -11.877 1.00 93.69 115 TRP A C 1
ATOM 907 O O . TRP A 1 115 ? 1.941 -3.794 -12.629 1.00 93.69 115 TRP A O 1
ATOM 917 N N . VAL A 1 116 ? 0.545 -4.799 -11.181 1.00 93.25 116 VAL A N 1
ATOM 918 C CA . VAL A 1 116 ? -0.426 -3.706 -11.082 1.00 93.25 116 VAL A CA 1
ATOM 919 C C . VAL A 1 116 ? -0.211 -3.003 -9.750 1.00 93.25 116 VAL A C 1
ATOM 921 O O . VAL A 1 116 ? -0.202 -3.652 -8.698 1.00 93.25 116 VAL A O 1
ATOM 924 N N . VAL A 1 117 ? -0.034 -1.684 -9.790 1.00 92.06 117 VAL A N 1
ATOM 925 C CA . VAL A 1 117 ? 0.148 -0.858 -8.594 1.00 92.06 117 VAL A CA 1
ATOM 926 C C . VAL A 1 117 ? -0.906 0.229 -8.492 1.00 92.06 117 VAL A C 1
ATOM 928 O O . VAL A 1 117 ? -1.300 0.808 -9.500 1.00 92.06 117 VAL A O 1
ATOM 931 N N . GLN A 1 118 ? -1.301 0.550 -7.264 1.00 89.62 118 GLN A N 1
ATOM 932 C CA . GLN A 1 118 ? -2.039 1.761 -6.929 1.00 89.62 118 GLN A CA 1
ATOM 933 C C . GLN A 1 118 ? -1.088 2.763 -6.267 1.00 89.62 118 GLN A C 1
ATOM 935 O O . GLN A 1 118 ? -0.423 2.454 -5.271 1.00 89.62 118 GLN A O 1
ATOM 940 N N . ASN A 1 119 ? -1.030 3.977 -6.809 1.00 85.81 119 ASN A N 1
ATOM 941 C CA . ASN A 1 119 ? -0.137 5.031 -6.342 1.00 85.81 119 ASN A CA 1
ATOM 942 C C . ASN A 1 119 ? -0.864 6.037 -5.424 1.00 85.81 119 ASN A C 1
ATOM 944 O O . ASN A 1 119 ? -2.075 5.971 -5.187 1.00 85.81 119 ASN A O 1
ATOM 948 N N . SER A 1 120 ? -0.110 6.977 -4.855 1.00 81.75 120 SER A N 1
ATOM 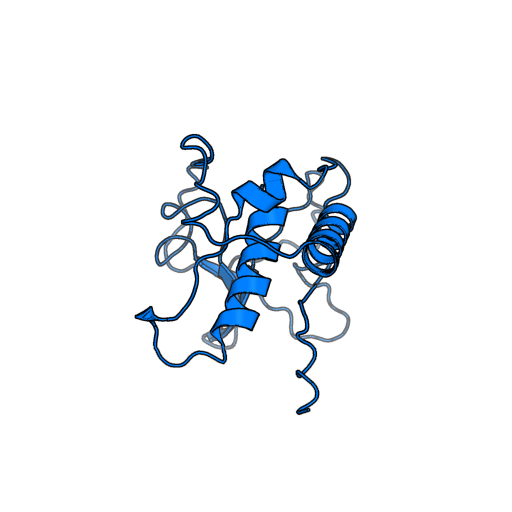949 C CA . SER A 1 120 ? -0.610 8.020 -3.952 1.00 81.75 120 SER A CA 1
ATOM 950 C C . SER A 1 120 ? -0.408 9.437 -4.503 1.00 81.75 120 SER A C 1
ATOM 952 O O . SER A 1 120 ? -0.271 10.374 -3.722 1.00 81.75 120 SER A O 1
ATOM 954 N N . TRP A 1 121 ? -0.333 9.590 -5.827 1.00 80.19 121 TRP A N 1
ATOM 955 C CA . TRP A 1 121 ? -0.093 10.870 -6.520 1.00 80.19 121 TRP A CA 1
ATOM 956 C C . TRP A 1 121 ? -1.367 11.501 -7.104 1.00 80.19 121 TRP A C 1
ATOM 958 O O . TRP A 1 121 ? -1.305 12.435 -7.899 1.00 80.19 121 TRP A O 1
ATOM 968 N N . GLY A 1 122 ? -2.530 10.997 -6.691 1.00 71.81 122 GLY A N 1
ATOM 969 C CA . GLY A 1 122 ? -3.831 11.453 -7.170 1.00 71.81 122 GLY A CA 1
ATOM 970 C C . GLY A 1 122 ? -4.245 10.826 -8.501 1.00 71.81 122 GLY A C 1
ATOM 971 O O . GLY A 1 122 ? -3.510 10.047 -9.107 1.00 71.81 122 GLY A O 1
ATOM 972 N N . SER A 1 123 ? -5.453 11.177 -8.940 1.00 76.31 123 SER A N 1
ATOM 973 C CA . SER A 1 123 ? -6.103 10.580 -10.111 1.00 76.31 123 SER A CA 1
ATOM 974 C C . SER A 1 123 ? -5.550 11.046 -11.456 1.00 76.31 123 SER A C 1
ATOM 976 O O . SER A 1 123 ? -5.810 10.414 -12.473 1.00 76.31 123 SER A O 1
ATOM 978 N N . GLY A 1 124 ? -4.763 12.125 -11.475 1.00 74.56 124 GLY A N 1
ATOM 979 C CA . GLY A 1 124 ? -4.111 12.625 -12.689 1.00 74.56 124 GLY A CA 1
ATOM 980 C C . GLY A 1 124 ? -2.871 11.833 -13.117 1.00 74.56 124 GLY A C 1
ATOM 981 O O . GLY A 1 124 ? -2.265 12.174 -14.130 1.00 74.56 124 GLY A O 1
ATOM 982 N N . TRP A 1 125 ? -2.460 10.820 -12.347 1.00 78.69 125 TRP A N 1
ATOM 983 C CA . TRP A 1 125 ? -1.311 9.976 -12.663 1.00 78.69 125 TRP A CA 1
ATOM 984 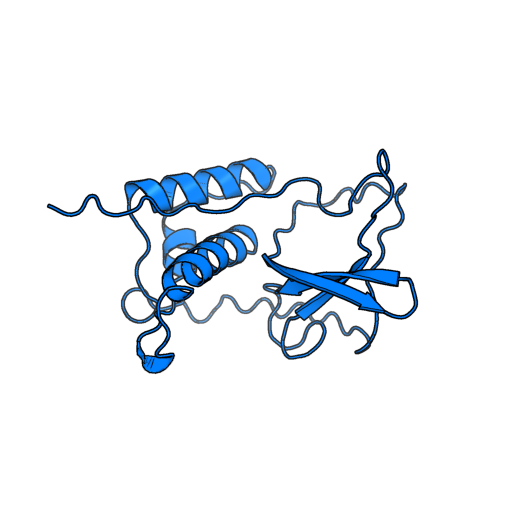C C . TRP A 1 125 ? -1.739 8.577 -13.110 1.00 78.69 125 TRP A C 1
ATOM 986 O O . TRP A 1 125 ? -2.616 7.965 -12.502 1.00 78.69 125 TRP A O 1
ATOM 996 N N . GLY A 1 126 ? -1.028 8.038 -14.102 1.00 76.19 126 GLY A N 1
ATOM 997 C CA . GLY A 1 126 ? -1.227 6.671 -14.572 1.00 76.19 126 GLY A CA 1
ATOM 998 C C . GLY A 1 126 ? -2.566 6.491 -15.287 1.00 76.19 126 GLY A C 1
ATOM 999 O O . GLY A 1 126 ? -3.082 7.433 -15.883 1.00 76.19 126 GLY A O 1
ATOM 1000 N N . PHE A 1 127 ? -3.110 5.280 -15.240 1.00 77.12 127 PHE A N 1
ATOM 1001 C CA . PHE A 1 127 ? -4.427 4.957 -15.790 1.00 77.12 127 PHE A CA 1
ATOM 1002 C C . PHE A 1 127 ? -5.473 4.830 -14.672 1.00 77.12 127 PHE A C 1
ATOM 1004 O O . PHE A 1 127 ? -5.126 4.721 -13.493 1.00 77.12 127 PHE A O 1
ATOM 1011 N N . GLU A 1 128 ? -6.755 4.889 -15.048 1.00 73.56 128 GLU A N 1
ATOM 1012 C CA . GLU A 1 128 ? -7.917 4.659 -14.165 1.00 73.56 128 GLU A CA 1
ATOM 1013 C C . GLU A 1 128 ? -7.872 5.402 -12.815 1.00 73.56 128 GLU A C 1
ATOM 1015 O O . GLU A 1 128 ? -8.353 4.923 -11.792 1.00 73.56 128 GLU A O 1
ATOM 1020 N N . GLY A 1 129 ? -7.296 6.605 -12.791 1.00 74.44 129 GLY A N 1
ATOM 1021 C CA . GLY A 1 129 ? -7.308 7.435 -11.590 1.00 74.44 129 GLY A CA 1
ATOM 1022 C C . GLY A 1 129 ? -6.265 7.065 -10.530 1.00 74.44 129 GLY A C 1
ATOM 1023 O O . GLY A 1 129 ? -6.524 7.263 -9.341 1.00 74.44 129 GLY A O 1
ATOM 1024 N N . GLY A 1 130 ? -5.076 6.598 -10.927 1.00 83.00 130 GLY A N 1
ATOM 1025 C CA . GLY A 1 130 ? -3.934 6.433 -10.014 1.00 83.00 130 GLY A CA 1
ATOM 1026 C C . GLY A 1 130 ? -3.223 5.084 -10.091 1.00 83.00 130 GLY A C 1
ATOM 1027 O O . GLY A 1 130 ? -2.414 4.781 -9.206 1.00 83.00 130 GLY A O 1
ATOM 1028 N N . PHE A 1 131 ? -3.520 4.269 -11.103 1.00 88.38 131 PHE A N 1
ATOM 1029 C CA . PHE A 1 131 ? -2.956 2.934 -11.276 1.00 88.38 131 PHE A CA 1
ATOM 1030 C C . PHE A 1 131 ? -1.846 2.908 -12.327 1.00 88.38 131 PHE A C 1
ATOM 1032 O O . PHE A 1 131 ? -1.766 3.756 -13.214 1.00 88.38 131 PHE A O 1
ATOM 1039 N N . GLY A 1 132 ? -0.946 1.935 -12.211 1.00 88.88 132 GLY A N 1
ATOM 1040 C CA . GLY A 1 132 ? 0.171 1.772 -13.135 1.00 88.88 132 GLY A CA 1
ATOM 1041 C C . GLY A 1 132 ? 0.584 0.317 -13.303 1.00 88.88 132 GLY A C 1
ATOM 1042 O O . GLY A 1 132 ? 0.358 -0.511 -12.420 1.00 88.88 132 GLY A O 1
ATOM 1043 N N . TYR A 1 133 ? 1.225 0.023 -14.434 1.00 89.81 133 TYR A N 1
ATOM 1044 C CA . TYR A 1 133 ? 1.836 -1.275 -14.697 1.00 89.81 133 TYR A CA 1
ATOM 1045 C C . TYR A 1 133 ? 3.347 -1.177 -14.559 1.00 89.81 133 TYR A C 1
ATOM 1047 O O . TYR A 1 133 ? 3.965 -0.356 -15.224 1.00 89.81 133 TYR A O 1
ATOM 1055 N N . ILE A 1 134 ? 3.962 -2.008 -13.725 1.00 89.25 134 ILE A N 1
ATOM 1056 C CA . ILE A 1 134 ? 5.424 -2.057 -13.567 1.00 89.25 134 ILE A CA 1
ATOM 1057 C C . ILE A 1 134 ? 5.919 -3.388 -14.108 1.00 89.25 134 ILE A C 1
ATOM 1059 O O . ILE A 1 134 ? 5.336 -4.425 -13.801 1.00 89.25 134 ILE A O 1
ATOM 1063 N N . TYR A 1 135 ? 6.993 -3.389 -14.894 1.00 88.94 135 TYR A N 1
ATOM 1064 C CA . TYR A 1 135 ? 7.553 -4.630 -15.412 1.00 88.94 135 TYR A CA 1
ATOM 1065 C C . TYR A 1 135 ? 7.896 -5.589 -14.276 1.00 88.94 135 TYR A C 1
ATOM 1067 O O . TYR A 1 135 ? 8.551 -5.237 -13.289 1.00 88.94 135 TYR A O 1
ATOM 1075 N N . ARG A 1 136 ? 7.447 -6.833 -14.430 1.00 91.31 136 ARG A N 1
ATOM 1076 C CA . ARG A 1 136 ? 7.682 -7.888 -13.458 1.00 91.31 136 ARG A CA 1
ATOM 1077 C C . ARG A 1 136 ? 8.797 -8.782 -13.956 1.00 91.31 136 ARG A C 1
ATOM 1079 O O . ARG A 1 136 ? 8.593 -9.626 -14.821 1.00 91.31 136 ARG A O 1
ATOM 1086 N N . GLN A 1 137 ? 9.964 -8.655 -13.344 1.00 88.69 137 GLN A N 1
ATOM 1087 C CA . GLN A 1 137 ? 11.041 -9.607 -13.564 1.00 88.69 137 GLN A CA 1
ATOM 1088 C C . GLN A 1 137 ? 10.639 -10.993 -13.039 1.00 88.69 137 GLN A C 1
ATOM 1090 O O . GLN A 1 137 ? 10.370 -11.152 -11.851 1.00 88.69 137 GLN A O 1
ATOM 1095 N N . THR A 1 138 ? 10.602 -11.993 -13.919 1.00 88.06 138 THR A N 1
ATOM 1096 C CA . THR A 1 138 ? 10.241 -13.380 -13.572 1.00 88.06 138 THR A CA 1
ATOM 1097 C C . THR A 1 138 ? 11.439 -14.327 -13.547 1.00 88.06 138 THR A C 1
ATOM 1099 O O . THR A 1 138 ? 11.325 -15.442 -13.041 1.00 88.06 138 THR A O 1
ATOM 1102 N N . LYS A 1 139 ? 12.605 -13.911 -14.064 1.00 87.75 139 LYS A N 1
ATOM 1103 C CA . LYS A 1 139 ? 13.818 -14.738 -14.057 1.00 87.75 139 LYS A CA 1
ATOM 1104 C C . LYS A 1 139 ? 14.470 -14.725 -12.675 1.00 87.75 139 LYS A C 1
ATOM 1106 O O . LYS A 1 139 ? 14.811 -13.665 -12.147 1.00 87.75 139 LYS A O 1
ATOM 1111 N N . ARG A 1 140 ? 14.703 -15.919 -12.122 1.00 85.75 140 ARG A N 1
ATOM 1112 C CA . ARG A 1 140 ? 15.419 -16.116 -10.852 1.00 85.75 140 ARG A CA 1
ATOM 1113 C C . ARG A 1 140 ? 16.811 -15.473 -10.911 1.00 85.75 140 ARG A C 1
ATOM 1115 O O . ARG A 1 140 ? 17.495 -15.564 -11.925 1.00 85.75 140 ARG A O 1
ATOM 1122 N N . GLY A 1 141 ? 17.216 -14.818 -9.823 1.00 84.12 141 GLY A N 1
ATOM 1123 C CA . GLY A 1 141 ? 18.523 -14.158 -9.704 1.00 84.12 141 GLY A CA 1
ATOM 1124 C C . GLY A 1 141 ? 18.604 -12.758 -10.324 1.00 84.12 141 GLY A C 1
ATOM 1125 O O . GLY A 1 141 ? 19.610 -12.080 -10.141 1.00 84.12 141 GLY A O 1
ATOM 1126 N N . ARG A 1 142 ? 17.559 -12.281 -11.018 1.00 83.50 142 ARG A N 1
ATOM 1127 C CA . ARG A 1 142 ? 17.501 -10.896 -11.510 1.00 83.50 142 ARG A CA 1
ATOM 1128 C C . ARG A 1 142 ? 16.787 -9.992 -10.503 1.00 83.50 142 ARG A C 1
ATOM 1130 O O . ARG A 1 142 ? 15.779 -10.381 -9.920 1.00 83.50 142 ARG A O 1
ATOM 1137 N N . ARG A 1 143 ? 17.313 -8.776 -10.318 1.00 80.69 143 ARG A N 1
ATOM 1138 C CA . ARG A 1 143 ? 16.753 -7.773 -9.398 1.00 80.69 143 ARG A CA 1
ATOM 1139 C C . ARG A 1 143 ? 15.349 -7.340 -9.842 1.00 80.69 143 ARG A C 1
ATOM 1141 O O . ARG A 1 143 ? 15.090 -7.176 -11.035 1.00 80.69 143 ARG A O 1
ATOM 1148 N N . SER A 1 144 ? 14.466 -7.160 -8.863 1.00 83.06 144 SER A N 1
ATOM 1149 C CA . SER A 1 144 ? 13.148 -6.541 -9.027 1.00 83.06 144 SER A CA 1
ATOM 1150 C C . SER A 1 144 ? 13.253 -5.026 -8.846 1.00 83.06 144 SER A C 1
ATOM 1152 O O . SER A 1 144 ? 14.161 -4.543 -8.171 1.00 83.06 144 SER A O 1
ATOM 1154 N N . VAL A 1 145 ? 12.294 -4.286 -9.408 1.00 82.06 145 VAL A N 1
ATOM 1155 C CA . VAL A 1 145 ? 12.102 -2.852 -9.118 1.00 82.06 145 VAL A CA 1
ATOM 1156 C C . VAL A 1 145 ? 11.689 -2.643 -7.657 1.00 82.06 145 VAL A C 1
ATOM 1158 O O . VAL A 1 145 ? 12.047 -1.646 -7.038 1.00 82.06 145 VAL A O 1
ATOM 1161 N N . PHE A 1 146 ? 10.954 -3.601 -7.088 1.00 85.88 146 PHE A N 1
ATOM 1162 C CA . PHE A 1 146 ? 10.615 -3.602 -5.669 1.00 85.88 146 PHE A CA 1
ATOM 1163 C C . PHE A 1 146 ? 11.755 -4.215 -4.865 1.00 85.88 146 PHE A C 1
ATOM 1165 O O . PHE A 1 146 ? 12.048 -5.402 -5.012 1.00 85.88 146 PHE A O 1
ATOM 1172 N N . THR A 1 147 ? 12.375 -3.402 -4.016 1.00 84.12 147 THR A N 1
ATOM 1173 C CA . THR A 1 147 ? 13.467 -3.825 -3.132 1.00 84.12 147 THR A CA 1
ATOM 1174 C C . THR A 1 147 ? 12.965 -4.415 -1.819 1.00 84.12 147 THR A C 1
ATOM 1176 O O . THR A 1 147 ? 13.650 -5.241 -1.237 1.00 84.12 147 THR A O 1
ATOM 1179 N N . GLU A 1 148 ? 11.775 -4.014 -1.365 1.00 86.38 148 GLU A N 1
ATOM 1180 C CA . GLU A 1 148 ? 11.153 -4.470 -0.119 1.00 86.38 148 GLU A CA 1
ATOM 1181 C C . GLU A 1 148 ? 9.642 -4.624 -0.301 1.00 86.38 148 GLU A C 1
ATOM 1183 O O . GLU A 1 148 ? 8.998 -3.802 -0.960 1.00 86.38 148 GLU A O 1
ATOM 1188 N N . VAL A 1 149 ? 9.069 -5.672 0.297 1.00 89.44 149 VAL A N 1
ATOM 1189 C CA . VAL A 1 149 ? 7.631 -5.965 0.253 1.00 89.44 149 VAL A CA 1
ATOM 1190 C C . VAL A 1 149 ? 7.151 -6.328 1.653 1.00 89.44 149 VAL A C 1
ATOM 1192 O O . VAL A 1 149 ? 7.706 -7.205 2.311 1.00 89.44 149 VAL A O 1
ATOM 1195 N N . HIS A 1 150 ? 6.081 -5.674 2.095 1.00 91.19 150 HIS A N 1
ATOM 1196 C CA . HIS A 1 150 ? 5.447 -5.916 3.387 1.00 91.19 150 HIS A CA 1
ATOM 1197 C C . HIS A 1 150 ? 3.943 -6.118 3.201 1.00 91.19 150 HIS A C 1
ATOM 1199 O O . HIS A 1 150 ? 3.338 -5.492 2.331 1.00 91.19 150 HIS A O 1
ATOM 1205 N N . TYR A 1 151 ? 3.336 -6.958 4.037 1.00 92.69 151 TYR A N 1
ATOM 1206 C CA . TYR A 1 151 ? 1.895 -7.194 4.033 1.00 92.69 151 TYR A CA 1
ATOM 1207 C C . TYR A 1 151 ? 1.370 -7.370 5.467 1.00 92.69 151 TYR A C 1
ATOM 1209 O O . TYR A 1 151 ? 2.051 -7.977 6.298 1.00 92.69 151 TYR A O 1
ATOM 1217 N N . PRO A 1 152 ? 0.176 -6.839 5.789 1.00 92.81 152 PRO A N 1
ATOM 1218 C CA . PRO A 1 152 ? -0.457 -7.088 7.074 1.00 92.81 152 PRO A CA 1
ATOM 1219 C C . PRO A 1 152 ? -1.036 -8.506 7.136 1.00 92.81 152 PRO A C 1
ATOM 1221 O O . PRO A 1 152 ? -1.427 -9.089 6.126 1.00 92.81 152 PRO A O 1
ATOM 1224 N N . THR A 1 153 ? -1.160 -9.036 8.350 1.00 91.31 153 THR A N 1
ATOM 1225 C CA . THR A 1 153 ? -1.856 -10.300 8.626 1.00 91.31 153 THR A CA 1
ATOM 1226 C C . THR A 1 153 ? -2.901 -10.089 9.710 1.00 91.31 153 THR A C 1
ATOM 1228 O O . THR A 1 153 ? -2.644 -9.389 10.691 1.00 91.31 153 THR A O 1
ATOM 1231 N N . LYS A 1 154 ? -4.059 -10.734 9.576 1.00 86.12 154 LYS A N 1
ATOM 1232 C CA . LYS A 1 154 ? -5.149 -10.682 10.553 1.00 86.12 154 LYS A CA 1
ATOM 1233 C C . LYS A 1 154 ? -5.180 -12.006 11.309 1.00 86.12 154 LYS A C 1
ATOM 1235 O O . LYS A 1 154 ? -5.340 -13.056 10.691 1.00 86.12 154 LYS A O 1
ATOM 1240 N N . LYS A 1 155 ? -5.033 -11.966 12.637 1.00 84.50 155 LYS A N 1
ATOM 1241 C CA . LYS A 1 155 ? -5.285 -13.152 13.467 1.00 84.50 155 LYS A CA 1
ATOM 1242 C C . LYS A 1 155 ? -6.770 -13.503 13.372 1.00 84.50 155 LYS A C 1
ATOM 1244 O O . LYS A 1 155 ? -7.618 -12.609 13.427 1.00 84.50 155 LYS A O 1
ATOM 1249 N N . LYS A 1 156 ? -7.089 -14.790 13.214 1.00 72.44 156 LYS A N 1
ATOM 1250 C CA . LYS A 1 156 ? -8.469 -15.257 13.386 1.00 72.44 156 LYS A CA 1
ATOM 1251 C C . LYS A 1 156 ? -8.870 -14.960 14.833 1.00 72.44 156 LYS A C 1
ATOM 1253 O O . LYS A 1 156 ? -8.055 -15.132 15.733 1.00 72.44 156 LYS A O 1
ATOM 1258 N N . ARG A 1 157 ? -10.090 -14.464 15.045 1.00 65.56 157 ARG A N 1
ATOM 1259 C CA . ARG A 1 157 ? -10.667 -14.455 16.391 1.00 65.56 157 ARG A CA 1
ATOM 1260 C C . ARG A 1 157 ? -10.820 -15.916 16.795 1.00 65.56 157 ARG A C 1
ATOM 1262 O O . ARG A 1 157 ? -11.470 -16.660 16.057 1.00 65.56 157 ARG A O 1
ATOM 1269 N N . ASP A 1 158 ? -10.220 -16.306 17.912 1.00 59.91 158 ASP A N 1
ATOM 1270 C CA . ASP A 1 158 ? -10.578 -17.562 18.558 1.00 59.91 158 ASP A CA 1
ATOM 1271 C C . ASP A 1 158 ? -12.080 -17.483 18.846 1.00 59.91 158 ASP A C 1
ATOM 1273 O O . ASP A 1 158 ? -12.570 -16.479 19.373 1.00 59.91 158 ASP A O 1
ATOM 1277 N N . ARG A 1 159 ? -12.835 -18.469 18.358 1.00 53.84 159 ARG A N 1
ATOM 1278 C CA . ARG A 1 159 ? -14.256 -18.575 18.686 1.00 53.84 159 ARG A CA 1
ATOM 1279 C C . ARG A 1 159 ? -14.310 -18.938 20.169 1.00 53.84 159 ARG A C 1
ATOM 1281 O O . ARG A 1 159 ? -13.877 -20.033 20.515 1.00 53.84 159 ARG A O 1
ATOM 1288 N N . ALA A 1 160 ? -14.733 -17.990 21.003 1.00 42.97 160 ALA A N 1
ATOM 1289 C CA . ALA A 1 160 ? -15.201 -18.284 22.353 1.00 42.97 160 ALA A CA 1
ATOM 1290 C C . ALA A 1 160 ? -16.522 -19.056 22.273 1.00 42.97 160 ALA A C 1
ATOM 1292 O O . ALA A 1 160 ? -17.291 -18.775 21.319 1.00 42.97 160 ALA A O 1
#

InterPro domains:
  IPR000668 Peptidase C1A, papain C-terminal [PF00112] (2-84)
  IPR000668 Peptidase C1A, papain C-terminal [PF00112] (85-142)
  IPR000668 Peptidase C1A, papain C-terminal [SM00645] (7-153)
  IPR013128 Peptidase C1A [PTHR12411] (2-137)
  IPR025660 Cysteine peptidase, histidine active site [PS00639] (97-107)
  IPR038765 Papain-like cysteine peptidase superfamily [SSF54001] (1-137)

Organism: Eutrema salsugineum (NCBI:txid72664)